Protein AF-A0A1H8M288-F1 (afdb_monomer_lite)

Sequence (76 aa):
MFVVPEYILKHLGLLMGHAFNIFLVGVGVTMCINFLNEGDIPGLLFSIAFTLAIGAWTIHLIRAAIKREREKEQEN

Organism: NCBI:txid872970

pLDDT: mean 81.81, std 12.45, range [41.47, 93.06]

Secondary structure (DSSP, 8-state):
-----HHHHHHHHHHHHHHHHHHHHHHHHHHHHHHHHHT-HHHHHHHHHHHHHHHHHHHHHHHHHHHHHHHHHH--

Structure (mmCIF, N/CA/C/O backbone):
data_AF-A0A1H8M288-F1
#
_entry.id   AF-A0A1H8M288-F1
#
loop_
_atom_site.group_PDB
_atom_site.id
_atom_site.type_symbol
_at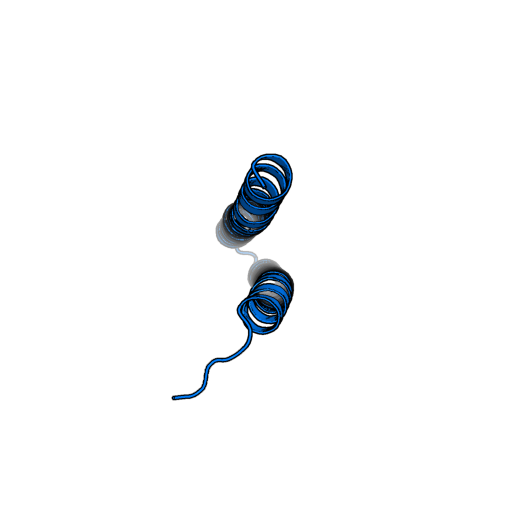om_site.label_atom_id
_atom_site.label_alt_id
_atom_site.label_comp_id
_atom_site.label_asym_id
_atom_site.label_entity_id
_atom_site.label_seq_id
_atom_site.pdbx_PDB_ins_code
_atom_site.Cartn_x
_atom_site.Cartn_y
_atom_site.Cartn_z
_atom_site.occupancy
_atom_site.B_iso_or_equiv
_atom_site.auth_seq_id
_atom_site.auth_comp_id
_atom_site.auth_asym_id
_atom_site.auth_atom_id
_atom_site.pdbx_PDB_model_num
ATOM 1 N N . MET A 1 1 ? -36.438 -2.408 10.759 1.00 41.47 1 MET A N 1
ATOM 2 C CA . MET A 1 1 ? -35.238 -1.622 11.111 1.00 41.47 1 MET A CA 1
ATOM 3 C C . MET A 1 1 ? -34.099 -2.622 11.239 1.00 41.47 1 MET A C 1
ATOM 5 O O . MET A 1 1 ? -34.109 -3.398 12.183 1.00 41.47 1 MET A O 1
ATOM 9 N N . PHE A 1 2 ? -33.233 -2.740 10.226 1.00 47.31 2 PHE A N 1
ATOM 10 C CA . PHE A 1 2 ? -32.099 -3.671 10.268 1.00 47.31 2 PHE A CA 1
ATOM 11 C C . PHE A 1 2 ? -31.092 -3.129 11.286 1.00 47.31 2 PHE A C 1
ATOM 13 O O . PHE A 1 2 ? -30.235 -2.317 10.952 1.00 47.31 2 PHE A O 1
ATOM 20 N N . VAL A 1 3 ? -31.244 -3.529 12.549 1.00 54.06 3 VAL A N 1
ATOM 21 C CA . VAL A 1 3 ? -30.224 -3.335 13.581 1.00 54.06 3 VAL A CA 1
ATOM 22 C C . VAL A 1 3 ? -29.136 -4.352 13.268 1.00 54.06 3 VAL A C 1
ATOM 24 O O . VAL A 1 3 ? -29.096 -5.442 13.830 1.00 54.06 3 VAL A O 1
ATOM 27 N N . VAL A 1 4 ? -28.318 -4.053 12.260 1.00 58.69 4 VAL A N 1
ATOM 28 C CA . VAL A 1 4 ? -27.100 -4.824 12.042 1.00 58.69 4 VAL A CA 1
ATOM 29 C C . VAL A 1 4 ? -26.262 -4.610 13.302 1.00 58.69 4 VAL A C 1
ATOM 31 O O . VAL A 1 4 ? -26.017 -3.451 13.648 1.00 58.69 4 VAL A O 1
ATOM 34 N N . PRO A 1 5 ? -25.876 -5.675 14.026 1.00 67.25 5 PRO A N 1
ATOM 35 C CA . PRO A 1 5 ? -25.107 -5.528 15.250 1.00 67.25 5 PRO A CA 1
ATOM 36 C C . PRO 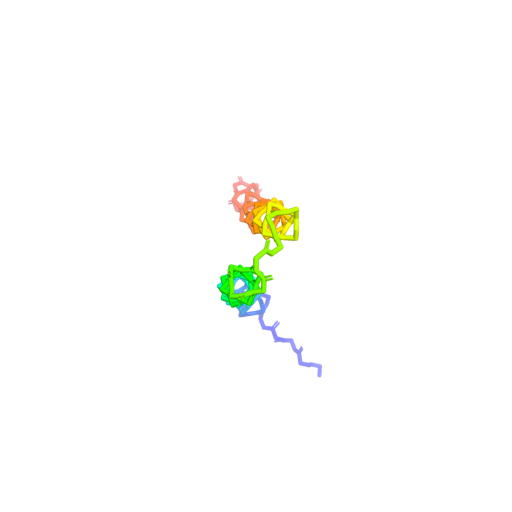A 1 5 ? -23.862 -4.705 14.935 1.00 67.25 5 PRO A C 1
ATOM 38 O O . PRO A 1 5 ? -23.121 -5.063 14.017 1.00 67.25 5 PRO A O 1
ATOM 41 N N . GLU A 1 6 ? -23.634 -3.610 15.664 1.00 65.88 6 GLU A N 1
ATOM 42 C CA . GLU A 1 6 ? -22.469 -2.735 15.454 1.00 65.88 6 GLU A CA 1
ATOM 43 C C . GLU A 1 6 ? -21.167 -3.542 15.379 1.00 65.88 6 GLU A C 1
ATOM 45 O O . GLU A 1 6 ? -20.288 -3.235 14.582 1.00 65.88 6 GLU A O 1
ATOM 50 N N . TYR A 1 7 ? -21.086 -4.631 16.144 1.00 66.94 7 TYR A N 1
ATOM 51 C CA . TYR A 1 7 ? -19.996 -5.601 16.119 1.00 66.94 7 TYR A CA 1
ATOM 52 C C . TYR A 1 7 ? -19.718 -6.198 14.724 1.00 66.94 7 TYR A C 1
ATOM 54 O O . TYR A 1 7 ? -18.573 -6.248 14.280 1.00 66.94 7 TYR A O 1
ATOM 62 N N . ILE A 1 8 ? -20.760 -6.619 14.000 1.00 70.44 8 ILE A N 1
ATOM 63 C CA . ILE A 1 8 ? -20.629 -7.257 12.681 1.00 70.44 8 ILE A CA 1
ATOM 64 C C . ILE A 1 8 ? -20.204 -6.230 11.629 1.00 70.44 8 ILE A C 1
ATOM 66 O O . ILE A 1 8 ? -19.300 -6.500 10.842 1.00 70.44 8 ILE A O 1
ATOM 70 N N . LEU A 1 9 ? -20.809 -5.038 11.645 1.00 71.62 9 LEU A N 1
ATOM 71 C CA . LEU A 1 9 ? -20.442 -3.929 10.754 1.00 71.62 9 LEU A CA 1
ATOM 72 C C . LEU A 1 9 ? -18.986 -3.487 10.947 1.00 71.62 9 LEU A C 1
ATOM 74 O O . LEU A 1 9 ? -18.314 -3.155 9.972 1.00 71.62 9 LEU A O 1
ATOM 78 N N . LYS A 1 10 ? -18.481 -3.516 12.183 1.00 65.88 10 LYS A N 1
ATOM 79 C CA . LYS A 1 10 ? -17.101 -3.139 12.513 1.00 65.88 10 LYS A CA 1
ATOM 80 C C . LYS A 1 10 ? -16.076 -4.145 12.012 1.00 65.88 10 LYS A C 1
ATOM 82 O O . LYS A 1 10 ? -15.105 -3.740 11.374 1.00 65.88 10 LYS A O 1
ATOM 87 N N . HIS A 1 11 ? -16.305 -5.440 12.227 1.00 76.12 11 HIS A N 1
ATOM 88 C CA . HIS A 1 11 ? -15.413 -6.475 11.695 1.00 76.12 11 HIS A CA 1
ATOM 89 C C . HIS A 1 11 ? -15.435 -6.497 10.174 1.00 76.12 11 HIS A C 1
ATOM 91 O O . HIS A 1 11 ? -14.376 -6.592 9.561 1.00 76.12 11 HIS A O 1
ATOM 97 N N . LEU A 1 12 ? -16.605 -6.298 9.560 1.00 78.12 12 LEU A N 1
ATOM 98 C CA . LEU A 1 12 ? -16.712 -6.083 8.117 1.00 78.12 12 LEU A CA 1
ATOM 99 C C . LEU A 1 12 ? -15.928 -4.852 7.660 1.00 78.12 12 LEU A C 1
ATOM 101 O O . LEU A 1 12 ? -15.231 -4.940 6.657 1.00 78.12 12 LEU A O 1
ATOM 105 N N . GLY A 1 13 ? -15.989 -3.737 8.393 1.00 78.25 13 GLY A N 1
ATOM 106 C CA . GLY A 1 13 ? -15.248 -2.513 8.083 1.00 78.25 13 GLY A CA 1
ATOM 107 C C . GLY A 1 13 ? -13.729 -2.675 8.185 1.00 78.25 13 GLY A C 1
ATOM 108 O O . GLY A 1 13 ? -13.005 -2.247 7.289 1.00 78.25 13 GLY A O 1
ATOM 109 N N . LEU A 1 14 ? -13.233 -3.344 9.230 1.00 80.62 14 LEU A N 1
ATOM 110 C CA . LEU A 1 14 ? -11.810 -3.670 9.391 1.00 80.62 14 LEU A CA 1
ATOM 111 C C . LEU A 1 14 ? -11.318 -4.602 8.283 1.00 80.62 14 LEU A C 1
ATOM 113 O O . LEU A 1 14 ? -10.265 -4.371 7.685 1.00 80.62 14 LEU A O 1
ATOM 117 N N . LEU A 1 15 ? -12.101 -5.636 7.985 1.00 84.38 15 LEU A N 1
ATOM 118 C CA . LEU A 1 15 ? -11.778 -6.625 6.965 1.00 84.38 15 LEU A CA 1
ATOM 119 C C . LEU A 1 15 ? -11.830 -5.997 5.566 1.00 84.38 15 LEU A C 1
ATOM 121 O O . LEU A 1 15 ? -10.921 -6.224 4.771 1.00 84.38 15 LEU A O 1
ATOM 125 N N . MET A 1 16 ? -12.800 -5.114 5.297 1.00 85.44 16 MET A N 1
ATOM 126 C CA . MET A 1 16 ? -12.826 -4.293 4.083 1.00 85.44 16 MET A CA 1
ATOM 127 C C . MET A 1 16 ? -11.644 -3.333 4.005 1.00 85.44 16 MET A C 1
ATOM 129 O O . MET A 1 16 ? -11.067 -3.201 2.934 1.00 85.44 16 MET A O 1
ATOM 133 N N . GLY A 1 17 ? -11.248 -2.689 5.104 1.00 83.81 17 GLY A N 1
ATOM 134 C CA . GLY A 1 17 ? -10.088 -1.796 5.125 1.00 83.81 17 GLY A CA 1
ATOM 135 C C . GLY A 1 17 ? -8.793 -2.530 4.774 1.00 83.81 17 GLY A C 1
ATOM 136 O O . GLY A 1 17 ? -7.999 -2.050 3.966 1.00 83.81 17 GLY A O 1
ATOM 137 N N . HIS A 1 18 ? -8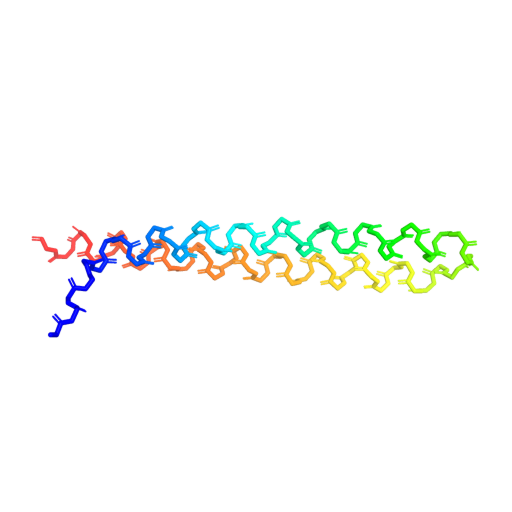.601 -3.732 5.322 1.00 85.75 18 HIS A N 1
ATOM 138 C CA . HIS A 1 18 ? -7.470 -4.586 4.965 1.00 85.75 18 HIS A CA 1
ATOM 139 C C . HIS A 1 18 ? -7.551 -5.094 3.522 1.00 85.75 18 HIS A C 1
ATOM 141 O O . HIS A 1 18 ? -6.549 -5.031 2.812 1.00 85.75 18 HIS A O 1
ATOM 147 N N . ALA A 1 19 ? -8.723 -5.545 3.067 1.00 87.50 19 ALA A N 1
ATOM 148 C CA . ALA A 1 19 ? -8.927 -5.989 1.689 1.00 87.50 19 ALA A CA 1
ATOM 149 C C . ALA A 1 19 ? -8.672 -4.856 0.684 1.00 87.50 19 ALA A C 1
ATOM 151 O O . ALA A 1 19 ? -7.989 -5.059 -0.317 1.00 87.50 19 ALA A O 1
ATOM 152 N N . PHE A 1 20 ? -9.148 -3.647 0.987 1.00 87.62 20 PHE A N 1
ATOM 153 C CA . PHE A 1 20 ? -8.894 -2.446 0.202 1.00 87.62 20 PHE A CA 1
ATOM 154 C C . PHE A 1 20 ? -7.401 -2.129 0.150 1.00 87.62 20 PHE A C 1
ATOM 156 O O . PHE A 1 20 ? -6.875 -1.883 -0.928 1.00 87.62 20 PHE A O 1
ATOM 163 N N . ASN A 1 21 ? -6.694 -2.206 1.280 1.00 89.31 21 ASN A N 1
ATOM 164 C CA . ASN A 1 21 ? -5.255 -1.962 1.308 1.00 89.31 21 ASN A CA 1
A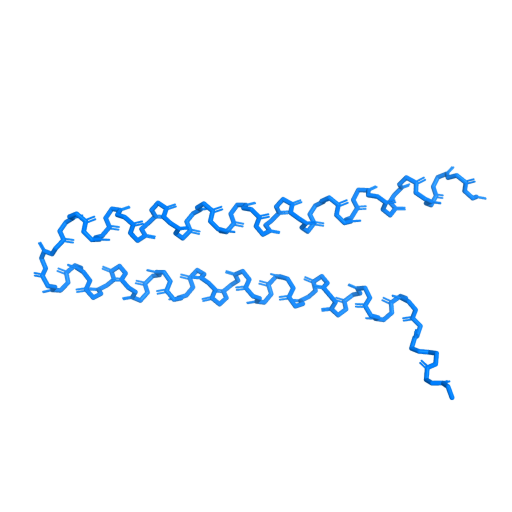TOM 165 C C . ASN A 1 21 ? -4.470 -2.993 0.473 1.00 89.31 21 ASN A C 1
ATOM 167 O O . ASN A 1 21 ? -3.572 -2.623 -0.277 1.00 89.31 21 ASN A O 1
ATOM 171 N N . ILE A 1 22 ? -4.835 -4.279 0.550 1.00 89.75 22 ILE A N 1
ATOM 172 C CA . ILE A 1 22 ? -4.234 -5.342 -0.277 1.00 89.75 22 ILE A CA 1
ATOM 173 C C . ILE A 1 22 ? -4.487 -5.074 -1.763 1.00 89.75 22 ILE A C 1
ATOM 175 O O . ILE A 1 22 ? -3.562 -5.156 -2.571 1.00 89.75 22 ILE A O 1
ATOM 179 N N . PHE A 1 23 ? -5.722 -4.718 -2.119 1.00 92.12 23 PHE A N 1
ATOM 180 C CA . PHE A 1 23 ? -6.077 -4.352 -3.485 1.00 92.12 23 PHE A CA 1
ATOM 181 C C . PHE A 1 23 ? -5.247 -3.162 -3.981 1.00 92.12 23 PHE A C 1
ATOM 183 O O . PHE A 1 23 ? -4.697 -3.209 -5.079 1.00 92.12 23 PHE A O 1
ATOM 190 N N . LEU A 1 24 ? -5.091 -2.129 -3.153 1.00 91.31 24 LEU A N 1
ATOM 191 C CA . LEU A 1 24 ? -4.347 -0.917 -3.490 1.00 91.31 24 LEU A CA 1
ATOM 192 C C . LEU A 1 24 ? -2.864 -1.203 -3.739 1.00 91.31 24 LEU A C 1
ATOM 194 O O . LEU A 1 24 ? -2.297 -0.715 -4.714 1.00 91.31 24 LEU A O 1
ATOM 198 N N . VAL A 1 25 ? -2.258 -2.059 -2.912 1.00 90.38 25 VAL A N 1
ATOM 199 C CA . VAL A 1 25 ? -0.892 -2.553 -3.132 1.00 90.38 25 VAL A CA 1
ATOM 200 C C . VAL A 1 25 ? -0.801 -3.339 -4.442 1.00 90.38 25 VAL A C 1
ATOM 202 O O . VAL A 1 25 ? 0.134 -3.126 -5.208 1.00 90.38 25 VAL A O 1
ATOM 205 N N . GLY A 1 26 ? -1.779 -4.197 -4.750 1.00 91.94 26 GLY A N 1
ATOM 206 C CA . GLY A 1 26 ? -1.817 -4.945 -6.012 1.00 91.94 26 GLY A CA 1
ATOM 207 C C . GLY A 1 26 ? -1.904 -4.045 -7.253 1.00 91.94 26 GLY A C 1
ATOM 208 O O . GLY A 1 26 ? -1.187 -4.265 -8.234 1.00 91.94 26 GLY A O 1
ATOM 209 N N . VAL A 1 27 ? -2.724 -2.991 -7.199 1.00 91.75 27 VAL A N 1
ATOM 210 C CA . VAL A 1 27 ? -2.805 -1.979 -8.265 1.00 91.75 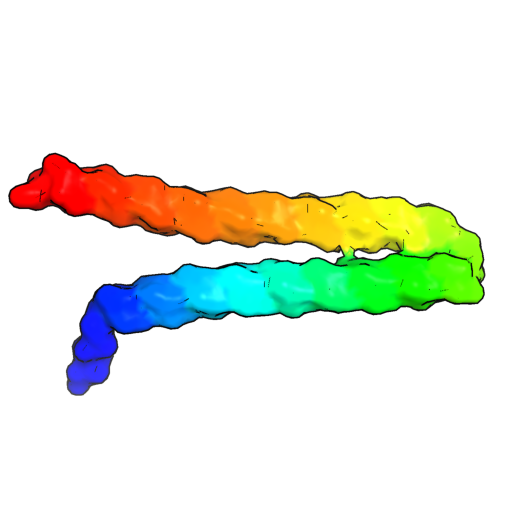27 VAL A CA 1
ATOM 211 C C . VAL A 1 27 ? -1.476 -1.236 -8.403 1.00 91.75 27 VAL A C 1
ATOM 213 O O . VAL A 1 27 ? -0.964 -1.109 -9.515 1.00 91.75 27 VAL A O 1
ATOM 216 N N . GLY A 1 28 ? -0.879 -0.813 -7.286 1.00 91.62 28 GLY A N 1
ATOM 217 C CA . GLY A 1 28 ? 0.414 -0.130 -7.275 1.00 91.62 28 GLY A CA 1
ATOM 218 C C . GLY A 1 28 ? 1.538 -0.966 -7.887 1.00 91.62 28 GLY A C 1
ATOM 219 O O . GLY A 1 28 ? 2.284 -0.474 -8.732 1.00 91.62 28 GLY A O 1
ATOM 220 N N . VAL A 1 29 ? 1.620 -2.256 -7.541 1.00 91.50 29 VAL A N 1
ATOM 221 C CA . VAL A 1 29 ? 2.593 -3.195 -8.130 1.00 91.50 29 VAL A CA 1
ATOM 222 C C . VAL A 1 29 ? 2.379 -3.337 -9.636 1.00 91.50 29 VAL A C 1
ATOM 224 O O . VAL A 1 29 ? 3.342 -3.281 -10.396 1.00 91.50 29 VAL A O 1
ATOM 227 N N . THR A 1 30 ? 1.128 -3.461 -10.084 1.00 93.06 30 THR A N 1
ATOM 228 C CA . THR A 1 30 ? 0.804 -3.563 -11.516 1.00 93.06 30 THR A CA 1
ATOM 229 C C . THR A 1 30 ? 1.238 -2.310 -12.279 1.00 93.06 30 THR A C 1
ATOM 231 O O . THR A 1 30 ? 1.875 -2.410 -13.326 1.00 93.06 30 THR A O 1
ATOM 234 N N . MET A 1 31 ? 0.964 -1.123 -11.730 1.00 89.62 31 MET A N 1
ATOM 235 C CA . MET A 1 31 ? 1.431 0.140 -12.305 1.00 89.62 31 MET A CA 1
ATOM 236 C C . MET A 1 31 ? 2.958 0.223 -12.339 1.00 89.62 31 MET A C 1
ATOM 238 O O . MET A 1 31 ? 3.516 0.663 -13.338 1.00 89.62 31 MET A O 1
ATOM 242 N N . CYS A 1 32 ? 3.649 -0.243 -11.294 1.00 90.75 32 CYS A N 1
ATOM 243 C CA . CYS A 1 32 ? 5.112 -0.285 -11.286 1.00 90.75 32 CYS A CA 1
ATOM 244 C C . CYS A 1 32 ? 5.669 -1.172 -12.407 1.00 90.75 32 CYS A C 1
ATOM 246 O O . CYS A 1 32 ? 6.632 -0.788 -13.064 1.00 90.75 32 CYS A O 1
ATOM 248 N N . ILE A 1 33 ? 5.057 -2.334 -12.655 1.00 92.12 33 ILE A N 1
ATOM 249 C CA . ILE A 1 33 ? 5.454 -3.227 -13.752 1.00 92.12 33 ILE A CA 1
ATOM 250 C C . ILE A 1 33 ? 5.251 -2.540 -15.109 1.00 92.12 33 ILE A C 1
ATOM 252 O O . ILE A 1 33 ? 6.138 -2.604 -15.958 1.00 92.12 33 ILE A O 1
ATOM 256 N N . ASN A 1 34 ? 4.130 -1.841 -15.306 1.00 92.81 34 ASN A N 1
ATOM 257 C CA . ASN A 1 34 ? 3.878 -1.110 -16.550 1.00 92.81 34 ASN A CA 1
ATOM 258 C C . ASN A 1 34 ? 4.903 0.008 -16.776 1.00 92.81 34 ASN A C 1
ATOM 260 O O . ASN A 1 34 ? 5.497 0.068 -17.848 1.00 92.81 34 ASN A O 1
ATOM 264 N N . PHE A 1 35 ? 5.196 0.824 -15.759 1.00 91.94 35 PHE A N 1
ATOM 265 C CA . PHE A 1 35 ? 6.208 1.879 -15.877 1.00 91.94 35 PHE A CA 1
ATOM 266 C C . PHE A 1 35 ? 7.620 1.328 -16.109 1.00 91.94 35 PHE A C 1
ATOM 268 O O . PHE A 1 35 ? 8.388 1.920 -16.864 1.00 91.94 35 PHE A O 1
ATOM 275 N N . LEU A 1 36 ? 7.959 0.173 -15.523 1.00 91.25 36 LEU A N 1
ATOM 276 C CA . LEU A 1 36 ? 9.214 -0.526 -15.825 1.00 91.25 36 LEU A CA 1
ATOM 277 C C . LEU A 1 36 ? 9.282 -0.972 -17.290 1.00 91.25 36 LEU A C 1
ATOM 279 O O . LEU A 1 36 ? 10.326 -0.812 -17.917 1.00 91.25 36 LEU A O 1
ATOM 283 N N . ASN A 1 37 ? 8.183 -1.499 -17.836 1.00 92.81 37 ASN A N 1
ATOM 284 C CA . ASN A 1 37 ? 8.114 -1.923 -19.236 1.00 92.81 37 ASN A CA 1
ATOM 285 C C . ASN A 1 37 ? 8.195 -0.738 -20.209 1.00 92.81 37 ASN A C 1
ATOM 287 O O . ASN A 1 37 ? 8.778 -0.866 -21.282 1.00 92.81 37 ASN A O 1
ATOM 291 N N . GLU A 1 38 ? 7.627 0.407 -19.836 1.00 92.31 38 GLU A N 1
ATOM 292 C CA . GLU A 1 38 ? 7.651 1.640 -20.631 1.00 92.31 38 GLU A CA 1
ATOM 293 C C . GLU A 1 38 ? 8.959 2.438 -20.465 1.00 92.31 38 GLU A C 1
ATOM 295 O O . GLU A 1 38 ? 9.231 3.349 -21.245 1.00 92.31 38 GLU A O 1
ATOM 300 N N . GLY A 1 39 ? 9.794 2.092 -19.478 1.00 91.56 39 GLY A N 1
ATOM 301 C CA . GLY A 1 39 ? 11.036 2.806 -19.167 1.00 91.56 39 GLY A CA 1
ATOM 302 C C . GLY A 1 39 ? 10.829 4.160 -18.475 1.00 91.56 39 GLY A C 1
ATOM 303 O O . GLY A 1 39 ? 11.770 4.952 -18.388 1.00 91.56 39 GLY A O 1
ATOM 304 N N . ASP A 1 40 ? 9.627 4.437 -17.964 1.00 91.75 40 ASP A N 1
ATOM 305 C CA . ASP A 1 40 ? 9.282 5.686 -17.278 1.00 91.75 40 ASP A CA 1
ATOM 306 C C . ASP A 1 40 ? 9.678 5.634 -15.791 1.00 91.75 40 ASP A C 1
ATOM 308 O O . ASP A 1 40 ? 8.888 5.319 -14.896 1.00 91.75 40 ASP A O 1
ATOM 312 N N . ILE A 1 41 ? 10.950 5.938 -15.518 1.00 90.00 41 ILE A N 1
ATOM 313 C CA . ILE A 1 41 ? 11.510 5.982 -14.157 1.00 90.00 41 ILE A CA 1
ATOM 314 C C . ILE A 1 41 ? 10.797 7.018 -13.254 1.00 90.00 41 ILE A C 1
ATOM 316 O O . ILE A 1 41 ? 10.513 6.688 -12.097 1.00 90.00 41 ILE A O 1
ATOM 320 N N . PRO A 1 42 ? 10.474 8.246 -13.715 1.00 91.00 42 PRO A N 1
ATOM 321 C CA . PRO A 1 42 ? 9.648 9.177 -12.943 1.00 91.00 42 PRO A CA 1
ATOM 322 C C . PRO A 1 42 ? 8.277 8.606 -12.554 1.00 91.00 42 PRO A C 1
ATOM 324 O O . PRO A 1 42 ? 7.898 8.692 -11.381 1.00 91.00 42 PRO A O 1
ATOM 327 N N . GLY A 1 43 ? 7.561 7.992 -13.503 1.00 87.88 43 GLY A N 1
ATOM 328 C CA . GLY A 1 43 ? 6.261 7.357 -13.260 1.00 87.88 43 GLY A CA 1
ATOM 329 C C . GLY A 1 43 ? 6.342 6.216 -12.245 1.00 87.88 43 GLY A C 1
ATOM 330 O O . GLY A 1 43 ? 5.526 6.135 -11.322 1.00 87.88 43 GLY A O 1
ATOM 331 N N . LEU A 1 44 ? 7.394 5.397 -12.331 1.00 89.06 44 LEU A N 1
ATOM 332 C CA . LEU A 1 44 ? 7.690 4.338 -11.365 1.00 89.06 44 LEU A CA 1
ATOM 333 C C . LEU A 1 44 ? 7.840 4.888 -9.938 1.00 89.06 44 LEU A C 1
ATOM 335 O O . LEU A 1 44 ? 7.182 4.408 -9.012 1.00 89.06 44 LEU A O 1
ATOM 339 N N . LEU A 1 45 ? 8.692 5.901 -9.750 1.00 90.38 45 LEU A N 1
ATOM 340 C CA . LEU A 1 45 ? 8.949 6.495 -8.434 1.00 90.38 45 LEU A CA 1
ATOM 341 C C . LEU A 1 45 ? 7.690 7.137 -7.849 1.00 90.38 45 LEU A C 1
ATOM 343 O O . LEU A 1 45 ? 7.410 6.972 -6.658 1.00 90.38 45 LEU A O 1
ATOM 347 N N . PHE A 1 46 ? 6.912 7.828 -8.685 1.00 91.25 46 PHE A N 1
ATOM 348 C CA . PHE A 1 46 ? 5.641 8.409 -8.274 1.00 91.25 46 PHE A CA 1
ATOM 349 C C . PHE A 1 46 ? 4.644 7.330 -7.836 1.00 91.25 46 PHE A C 1
ATOM 351 O O . PHE A 1 46 ? 4.059 7.445 -6.761 1.00 91.25 46 PHE A O 1
ATOM 358 N N . SER A 1 47 ? 4.497 6.257 -8.617 1.00 90.38 47 SER A N 1
ATOM 359 C CA . SER A 1 47 ? 3.606 5.135 -8.301 1.00 90.38 47 SER A CA 1
ATOM 360 C C . SER A 1 47 ? 3.956 4.479 -6.964 1.00 90.38 47 SER A C 1
ATOM 362 O O . SER A 1 47 ? 3.076 4.254 -6.127 1.00 90.38 47 SER A O 1
ATOM 364 N N . ILE A 1 48 ? 5.248 4.237 -6.715 1.00 90.69 48 ILE A N 1
ATOM 365 C CA . ILE A 1 48 ? 5.732 3.672 -5.449 1.00 90.69 48 ILE A CA 1
ATOM 366 C C . ILE A 1 48 ? 5.405 4.615 -4.287 1.00 90.69 48 ILE A C 1
ATOM 368 O O . ILE A 1 48 ? 4.806 4.188 -3.298 1.00 90.69 48 ILE A O 1
ATOM 372 N N . ALA A 1 49 ? 5.762 5.897 -4.405 1.00 91.94 49 ALA A N 1
ATOM 373 C CA . ALA A 1 49 ? 5.521 6.882 -3.354 1.00 91.94 49 ALA A CA 1
ATOM 374 C C . ALA A 1 49 ? 4.023 7.039 -3.051 1.00 91.94 49 ALA A C 1
ATOM 376 O O . ALA A 1 49 ? 3.623 7.057 -1.886 1.00 91.94 49 ALA A O 1
ATOM 377 N N . PHE A 1 50 ? 3.189 7.089 -4.089 1.00 90.44 50 PHE A N 1
ATOM 378 C CA . PHE A 1 50 ? 1.741 7.214 -3.974 1.00 90.44 50 PHE A CA 1
ATOM 379 C C . PHE A 1 50 ? 1.107 5.983 -3.317 1.00 90.44 50 PHE A C 1
ATOM 381 O O . PHE A 1 50 ? 0.335 6.115 -2.365 1.00 90.44 50 PHE A O 1
ATOM 388 N N . THR A 1 51 ? 1.485 4.782 -3.763 1.00 91.25 51 THR A N 1
ATOM 389 C CA . THR A 1 51 ? 0.987 3.518 -3.202 1.00 91.25 51 THR A CA 1
ATOM 390 C C . THR A 1 51 ? 1.358 3.393 -1.726 1.00 91.25 51 THR A C 1
ATOM 392 O O . THR A 1 51 ? 0.513 3.044 -0.900 1.00 91.25 51 THR A O 1
ATOM 395 N N . LEU A 1 52 ? 2.599 3.733 -1.364 1.00 89.94 52 LEU A N 1
ATOM 396 C CA . LEU A 1 52 ? 3.054 3.717 0.026 1.00 89.94 52 LEU A CA 1
ATOM 397 C C . LEU A 1 52 ? 2.323 4.751 0.886 1.00 89.94 52 LEU A C 1
ATOM 399 O O . LEU A 1 52 ? 1.903 4.421 1.996 1.00 89.94 52 LEU A O 1
ATOM 403 N N . ALA A 1 53 ? 2.139 5.976 0.387 1.00 91.12 53 ALA A N 1
ATOM 404 C CA . ALA A 1 53 ? 1.453 7.036 1.120 1.00 91.12 53 ALA A CA 1
ATOM 405 C C . ALA A 1 53 ? -0.002 6.655 1.431 1.00 91.12 53 ALA A C 1
ATOM 407 O O . ALA A 1 53 ? -0.436 6.742 2.583 1.00 91.12 53 ALA A O 1
ATOM 408 N N . ILE A 1 54 ? -0.741 6.167 0.431 1.00 90.31 54 ILE A N 1
ATOM 409 C CA . ILE A 1 54 ? -2.136 5.756 0.620 1.00 90.31 54 ILE A CA 1
ATOM 410 C C . ILE A 1 54 ? -2.233 4.487 1.468 1.00 90.31 54 ILE A C 1
ATOM 412 O O . ILE A 1 54 ? -3.105 4.393 2.338 1.00 90.31 54 ILE A O 1
ATOM 416 N N . GLY A 1 55 ? -1.329 3.525 1.277 1.00 88.62 55 GLY A N 1
ATOM 417 C CA . GLY A 1 55 ? -1.304 2.314 2.092 1.00 88.62 55 GLY A CA 1
ATOM 418 C C . GLY A 1 55 ? -1.051 2.619 3.571 1.00 88.62 55 GLY A C 1
ATOM 419 O O . GLY A 1 55 ? -1.774 2.138 4.447 1.00 88.62 55 GLY A O 1
ATOM 420 N N . ALA A 1 56 ? -0.084 3.493 3.866 1.00 88.56 56 ALA A N 1
ATOM 421 C CA . ALA A 1 56 ? 0.207 3.942 5.225 1.00 88.56 56 ALA A CA 1
ATOM 422 C C . ALA A 1 56 ? -0.974 4.704 5.847 1.00 88.56 56 ALA A C 1
ATOM 424 O O . ALA A 1 56 ? -1.324 4.455 7.003 1.00 88.56 56 ALA A O 1
ATOM 425 N N . TRP A 1 57 ? -1.626 5.579 5.075 1.00 88.75 57 TRP A N 1
ATOM 426 C CA . TRP A 1 57 ? -2.823 6.298 5.513 1.00 88.75 57 TRP A CA 1
ATOM 427 C C . TRP A 1 57 ? -3.963 5.340 5.875 1.00 88.75 57 TRP A C 1
ATOM 429 O O . TRP A 1 57 ? -4.575 5.457 6.937 1.00 88.75 57 TRP A O 1
ATOM 439 N N . THR A 1 58 ? -4.205 4.335 5.035 1.00 87.50 58 THR A N 1
ATOM 440 C CA . THR A 1 58 ? -5.248 3.326 5.259 1.00 87.50 58 THR A CA 1
ATOM 441 C C . THR A 1 58 ? -4.971 2.516 6.528 1.00 87.50 58 THR A C 1
ATOM 443 O O . THR A 1 58 ? -5.861 2.333 7.359 1.00 87.50 58 THR A O 1
ATOM 446 N N . ILE A 1 59 ? -3.718 2.100 6.745 1.00 87.75 59 ILE A N 1
ATOM 447 C CA . ILE A 1 59 ? -3.299 1.413 7.979 1.00 87.75 59 ILE A CA 1
ATOM 448 C C . ILE A 1 59 ? -3.479 2.319 9.203 1.00 87.75 59 ILE A C 1
ATOM 450 O O . ILE A 1 59 ? -3.906 1.847 10.260 1.00 87.75 59 ILE A O 1
ATOM 454 N N . HIS A 1 60 ? -3.162 3.610 9.083 1.00 86.88 60 HIS A N 1
ATOM 455 C CA . HIS A 1 60 ? -3.343 4.568 10.169 1.00 86.88 60 HIS A CA 1
ATOM 456 C C . HIS A 1 60 ? -4.819 4.701 10.562 1.00 86.88 60 HIS A C 1
ATOM 458 O O . HIS A 1 60 ? -5.134 4.628 11.749 1.00 86.88 60 HIS A O 1
ATOM 464 N N . LEU A 1 61 ? -5.727 4.811 9.586 1.00 84.12 61 LEU A N 1
ATOM 465 C CA . LEU A 1 61 ? -7.171 4.864 9.832 1.00 84.12 61 LEU A CA 1
ATOM 466 C C . LEU A 1 61 ? -7.685 3.596 10.525 1.00 84.12 61 LEU A C 1
ATOM 468 O O . LEU A 1 61 ? -8.423 3.689 11.505 1.00 84.12 61 LEU A O 1
ATOM 472 N N . ILE A 1 62 ? -7.240 2.422 10.069 1.00 84.44 62 ILE A N 1
ATOM 473 C CA . ILE A 1 62 ? -7.571 1.134 10.694 1.00 84.44 62 ILE A CA 1
ATOM 474 C C . ILE A 1 62 ? -7.099 1.109 12.156 1.00 84.44 62 ILE A C 1
ATOM 476 O O . ILE A 1 62 ? -7.869 0.780 13.057 1.00 84.44 62 ILE A O 1
ATOM 480 N N . ARG A 1 63 ? -5.851 1.514 12.425 1.00 83.19 63 ARG A N 1
ATOM 481 C CA . ARG A 1 63 ? -5.310 1.573 13.794 1.00 83.19 63 ARG A CA 1
ATOM 482 C C . ARG A 1 63 ? -6.042 2.583 14.673 1.00 83.19 63 ARG A C 1
ATOM 484 O O . ARG A 1 63 ? -6.268 2.297 15.846 1.00 83.19 63 ARG A O 1
ATOM 491 N N . ALA A 1 64 ? -6.412 3.741 14.132 1.00 82.94 64 ALA A N 1
ATOM 492 C CA . ALA A 1 64 ? -7.167 4.758 14.857 1.00 82.94 64 ALA A CA 1
ATOM 493 C C . ALA A 1 64 ? -8.565 4.253 15.243 1.00 82.94 64 ALA A C 1
ATOM 495 O O . ALA A 1 64 ? -9.007 4.490 16.368 1.00 82.94 64 ALA A O 1
ATOM 496 N N . ALA A 1 65 ? -9.224 3.507 14.349 1.00 78.06 65 ALA A N 1
ATOM 497 C CA . ALA A 1 65 ? -10.496 2.855 14.639 1.00 78.06 65 ALA A CA 1
ATOM 498 C C . ALA A 1 65 ? -10.356 1.835 15.784 1.00 78.06 65 ALA A C 1
ATOM 500 O O . ALA A 1 65 ? -11.116 1.902 16.744 1.00 78.06 65 ALA A O 1
ATOM 501 N N . ILE A 1 66 ? -9.330 0.972 15.747 1.00 79.94 66 ILE A N 1
ATOM 502 C CA . ILE A 1 66 ? -9.067 -0.023 16.806 1.00 79.94 66 ILE A CA 1
ATOM 503 C C . ILE A 1 66 ? -8.726 0.647 18.147 1.00 79.94 66 ILE A C 1
ATOM 505 O O . ILE A 1 66 ? -9.171 0.194 19.200 1.00 79.94 66 ILE A O 1
ATOM 509 N N . LYS A 1 67 ? -7.926 1.721 18.139 1.00 80.50 67 LYS A N 1
ATOM 510 C CA . LYS A 1 67 ? -7.517 2.408 19.373 1.00 80.50 67 LYS A CA 1
ATOM 511 C C . LYS A 1 67 ? -8.716 3.019 20.106 1.00 80.50 67 LYS A C 1
ATOM 513 O O . LYS A 1 67 ? -8.834 2.827 21.311 1.00 80.50 67 LYS A O 1
ATOM 518 N N . ARG A 1 68 ? -9.620 3.685 19.376 1.00 74.69 68 ARG A N 1
ATOM 519 C CA . ARG A 1 68 ? -10.856 4.254 19.946 1.00 74.69 68 ARG A CA 1
ATOM 520 C C . ARG A 1 68 ? -11.760 3.196 20.580 1.00 74.69 68 ARG A C 1
ATOM 522 O O . ARG A 1 68 ? -12.509 3.517 21.493 1.00 74.69 68 ARG A O 1
ATOM 529 N N . GLU A 1 69 ? -11.715 1.957 20.098 1.00 69.94 69 GLU A N 1
ATOM 530 C CA . GLU A 1 69 ? -12.501 0.857 20.670 1.00 69.94 69 GLU A CA 1
ATOM 531 C C . GLU A 1 69 ? -11.947 0.430 22.029 1.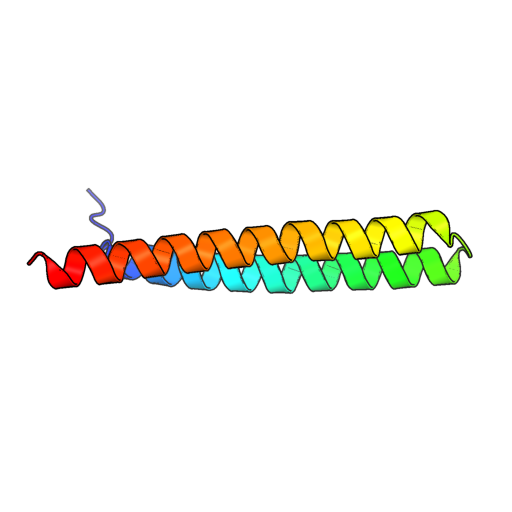00 69.94 69 GLU A C 1
ATOM 533 O O . GLU A 1 69 ? -12.705 0.334 22.987 1.00 69.94 69 GLU A O 1
ATOM 538 N N . ARG A 1 70 ? -10.622 0.266 22.143 1.00 69.94 70 ARG A N 1
ATOM 539 C CA . ARG A 1 70 ? -9.988 -0.092 23.423 1.00 69.94 70 ARG A CA 1
ATOM 540 C C . ARG A 1 70 ? -10.224 0.953 24.508 1.00 69.94 70 ARG A C 1
ATOM 542 O O . ARG A 1 70 ? -10.366 0.593 25.667 1.00 69.94 70 ARG A O 1
ATOM 549 N N . GLU A 1 71 ? -10.258 2.230 24.134 1.00 73.19 71 GLU A N 1
ATOM 550 C CA . GLU A 1 71 ? -10.561 3.323 25.065 1.00 73.19 71 GLU A CA 1
ATOM 551 C C . GLU A 1 71 ? -12.028 3.256 25.538 1.00 73.19 71 GLU A C 1
ATOM 553 O O . GLU A 1 71 ? -12.287 3.398 26.727 1.00 73.19 71 GLU A O 1
ATOM 558 N N . LYS A 1 72 ? -12.981 2.920 24.652 1.00 65.88 72 LYS A N 1
ATOM 559 C CA . LYS A 1 72 ? -14.401 2.732 25.013 1.00 65.88 72 LYS A CA 1
ATOM 560 C C . LYS A 1 72 ? -14.680 1.476 25.844 1.00 65.88 72 LYS A C 1
ATOM 562 O O . LYS A 1 72 ? -15.609 1.481 26.642 1.00 65.88 72 LYS A O 1
ATOM 567 N N . GLU A 1 73 ? -13.919 0.401 25.646 1.00 62.56 73 GLU A N 1
ATOM 568 C CA . GLU A 1 73 ? -14.020 -0.819 26.463 1.00 62.56 73 GLU A CA 1
ATOM 569 C C . GLU A 1 73 ? -13.401 -0.654 27.860 1.00 62.56 73 GLU A C 1
ATOM 571 O O . GLU A 1 73 ? -13.717 -1.437 28.745 1.00 62.56 73 GLU A O 1
ATOM 576 N N . GLN A 1 74 ? -12.528 0.339 28.072 1.00 61.44 74 GLN A N 1
ATOM 577 C CA . GLN A 1 74 ? -11.936 0.637 29.384 1.00 61.44 74 GLN A CA 1
ATOM 578 C C . GLN A 1 74 ? -12.757 1.632 30.223 1.00 61.44 74 GLN A C 1
ATOM 580 O O . GLN A 1 74 ? -12.533 1.722 31.428 1.00 61.44 74 GLN A O 1
ATOM 585 N N . GLU A 1 75 ? -13.680 2.378 29.606 1.00 56.12 75 GLU A N 1
ATOM 586 C CA . GLU A 1 75 ? -14.581 3.322 30.291 1.00 56.12 75 GLU A CA 1
ATOM 587 C C . GLU A 1 75 ? -15.925 2.704 30.734 1.00 56.12 75 GLU A C 1
ATOM 589 O O . GLU A 1 75 ? -16.651 3.346 31.495 1.00 56.12 75 GLU A O 1
ATOM 594 N N . ASN A 1 76 ? -16.251 1.481 30.293 1.00 50.12 76 ASN A N 1
ATOM 595 C CA . ASN A 1 76 ? -17.442 0.712 30.698 1.00 50.12 76 ASN A CA 1
ATOM 596 C C . ASN A 1 76 ? -17.087 -0.402 31.689 1.00 50.12 76 ASN A C 1
ATOM 598 O O . ASN A 1 76 ? -17.934 -0.683 32.566 1.00 50.12 76 ASN A O 1
#

Radius of gyration: 17.52 Å; chains: 1; bounding box: 47×16×51 Å

Foldseek 3Di:
DPPPPPVVVLVVVLVVLVVVLVVLVVVLVVQLVVCVVVVPPVSNVCSVVVNVVVSVVSVVVSVVSVVVVVVVVVVD